Protein AF-A0A699WZM6-F1 (afdb_monomer_lite)

pLDDT: mean 79.19, std 12.18, range [50.19, 92.31]

Radius of gyration: 13.97 Å; chains: 1; bounding box: 26×34×26 Å

Secondary structure (DSSP, 8-state):
---SSHHHHTT-HHHHHHHHHHHHHHHHTT----PPPPTTS----------

Sequence (51 aa):
MEPKNVKEAMTDPGWIDSMQEELLRFKRLDVWVLVPAPDNISPLTLKWLFK

Foldseek 3Di:
DDDPDPVRLVPDPVSVVVVVVVVVVCVVVVVDDDDDDDPPDDPPPPPPPDD

Structure (mmCIF, N/CA/C/O backbone):
data_AF-A0A699WZM6-F1
#
_entry.id   AF-A0A699WZM6-F1
#
loop_
_atom_site.group_PDB
_atom_site.id
_atom_site.type_symbol
_atom_site.label_atom_id
_atom_site.label_alt_id
_atom_site.label_comp_id
_atom_site.label_asym_id
_atom_site.label_entity_id
_atom_site.label_seq_id
_atom_site.pdbx_PDB_ins_code
_atom_site.Cartn_x
_atom_site.Cartn_y
_atom_site.Cartn_z
_atom_site.occupancy
_atom_site.B_iso_or_equiv
_atom_site.auth_seq_id
_atom_site.auth_comp_id
_atom_site.auth_asym_id
_atom_site.auth_atom_id
_atom_site.pdbx_PDB_model_num
ATOM 1 N N . MET A 1 1 ? 10.814 15.362 -2.998 1.00 70.06 1 MET A N 1
ATOM 2 C CA . MET A 1 1 ? 10.675 15.298 -4.470 1.00 70.06 1 MET A CA 1
ATOM 3 C C . MET A 1 1 ? 9.631 14.236 -4.753 1.00 70.06 1 MET A C 1
ATOM 5 O O . MET A 1 1 ? 9.612 13.244 -4.034 1.00 70.06 1 MET A O 1
ATOM 9 N N . GLU A 1 2 ? 8.720 14.469 -5.690 1.00 78.81 2 GLU A N 1
ATOM 10 C CA . GLU A 1 2 ? 7.704 13.470 -6.030 1.00 78.81 2 GLU A CA 1
ATOM 11 C C . GLU A 1 2 ? 8.296 12.427 -6.998 1.00 78.81 2 GLU A C 1
ATOM 13 O O . GLU A 1 2 ? 8.921 12.822 -7.990 1.00 78.81 2 GLU A O 1
ATOM 18 N N . PRO A 1 3 ? 8.177 11.121 -6.706 1.00 82.31 3 PRO A N 1
ATOM 19 C CA . PRO A 1 3 ? 8.722 10.050 -7.511 1.00 82.31 3 PRO A CA 1
ATOM 20 C C . PRO A 1 3 ? 7.883 9.924 -8.771 1.00 82.31 3 PRO A C 1
ATOM 22 O O . PRO A 1 3 ? 6.654 9.948 -8.736 1.00 82.31 3 PRO A O 1
ATOM 25 N N . LYS A 1 4 ? 8.547 9.755 -9.911 1.00 85.69 4 LYS A N 1
ATOM 26 C CA . LYS A 1 4 ? 7.854 9.680 -11.204 1.00 85.69 4 LYS A CA 1
ATOM 27 C C . LYS A 1 4 ? 7.322 8.285 -11.497 1.00 85.69 4 LYS A C 1
ATOM 29 O O . LYS A 1 4 ? 6.554 8.094 -12.436 1.00 85.69 4 LYS A O 1
ATOM 34 N N . ASN A 1 5 ? 7.780 7.288 -10.746 1.00 86.19 5 ASN A N 1
ATOM 35 C CA . ASN A 1 5 ? 7.379 5.902 -10.905 1.00 86.19 5 ASN A CA 1
ATOM 36 C C . ASN A 1 5 ? 7.442 5.138 -9.576 1.00 86.19 5 ASN A C 1
ATOM 38 O O . ASN A 1 5 ? 8.102 5.543 -8.621 1.00 86.19 5 ASN A O 1
ATOM 42 N N . VAL A 1 6 ? 6.769 3.985 -9.552 1.00 84.44 6 VAL A N 1
ATOM 43 C CA . VAL A 1 6 ? 6.673 3.126 -8.363 1.00 84.44 6 VAL A CA 1
ATOM 44 C C . VAL A 1 6 ? 8.046 2.658 -7.883 1.00 84.44 6 VAL A C 1
ATOM 46 O O . VAL A 1 6 ? 8.269 2.579 -6.683 1.00 84.44 6 VAL A O 1
ATOM 49 N N . LYS A 1 7 ? 8.992 2.376 -8.788 1.00 88.69 7 LYS A N 1
ATOM 50 C CA . LYS A 1 7 ? 10.320 1.884 -8.392 1.00 88.69 7 LYS A CA 1
ATOM 51 C C . LYS A 1 7 ? 11.097 2.940 -7.608 1.00 88.69 7 LYS A C 1
ATOM 53 O O . LYS A 1 7 ? 11.678 2.604 -6.587 1.00 88.69 7 LYS A O 1
ATOM 58 N N . GLU A 1 8 ? 11.057 4.195 -8.053 1.00 87.19 8 GLU A N 1
ATOM 59 C CA . GLU A 1 8 ? 11.651 5.331 -7.337 1.00 87.19 8 GLU A CA 1
ATOM 60 C C . GLU A 1 8 ? 10.988 5.531 -5.972 1.00 87.19 8 GLU A C 1
ATOM 62 O O . GLU A 1 8 ? 11.683 5.616 -4.961 1.00 87.19 8 GLU A O 1
ATOM 67 N N . ALA A 1 9 ? 9.651 5.513 -5.929 1.00 87.12 9 ALA A N 1
ATOM 68 C CA . ALA A 1 9 ? 8.888 5.651 -4.689 1.00 87.12 9 ALA A CA 1
ATOM 69 C C . ALA A 1 9 ? 9.219 4.546 -3.672 1.00 87.12 9 ALA A C 1
ATOM 71 O O . ALA A 1 9 ? 9.325 4.809 -2.480 1.00 87.12 9 ALA A O 1
ATOM 72 N N . MET A 1 10 ? 9.430 3.313 -4.143 1.00 87.12 10 MET A N 1
ATOM 73 C CA . MET A 1 10 ? 9.792 2.164 -3.304 1.00 87.12 10 MET A CA 1
ATOM 74 C C . MET A 1 10 ? 11.241 2.190 -2.807 1.00 87.12 10 MET A C 1
ATOM 76 O O . MET A 1 10 ? 11.604 1.358 -1.982 1.00 87.12 10 MET A O 1
ATOM 80 N N . THR A 1 11 ? 12.078 3.093 -3.316 1.00 89.56 11 THR A N 1
ATOM 81 C CA . THR A 1 11 ? 13.459 3.276 -2.842 1.00 89.56 11 THR A CA 1
ATOM 82 C C . THR A 1 11 ? 13.638 4.528 -1.992 1.00 89.56 11 THR A C 1
ATOM 84 O O . THR A 1 11 ? 14.667 4.660 -1.335 1.00 89.56 11 THR A O 1
ATOM 87 N N . ASP A 1 12 ? 12.659 5.434 -1.995 1.00 90.00 12 ASP A N 1
ATOM 88 C CA . ASP A 1 12 ? 12.682 6.657 -1.200 1.00 90.00 12 ASP A CA 1
ATOM 89 C C . ASP A 1 12 ? 12.093 6.384 0.200 1.00 90.00 12 ASP A C 1
ATOM 91 O O . ASP A 1 12 ? 10.901 6.073 0.31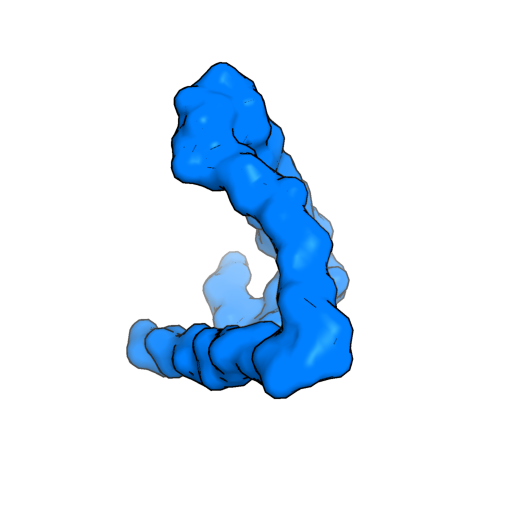6 1.00 90.00 12 ASP A O 1
ATOM 95 N N . PRO A 1 13 ? 12.895 6.509 1.276 1.00 89.38 13 PRO A N 1
ATOM 96 C CA . PRO A 1 13 ? 12.430 6.252 2.636 1.00 89.38 13 PRO A CA 1
ATOM 97 C C . PRO A 1 13 ? 11.253 7.137 3.056 1.00 89.38 13 PRO A C 1
ATOM 99 O O . PRO A 1 13 ? 10.326 6.652 3.694 1.00 89.38 13 PRO A O 1
ATOM 102 N N . GLY A 1 14 ? 11.233 8.410 2.649 1.00 91.06 14 GLY A N 1
ATOM 103 C CA . GLY A 1 14 ? 10.156 9.331 3.012 1.00 91.06 14 GLY A CA 1
ATOM 104 C C . GLY A 1 14 ? 8.821 8.945 2.378 1.00 91.06 14 GLY A C 1
ATOM 105 O O . GLY A 1 14 ? 7.767 9.114 2.994 1.00 91.06 14 GLY A O 1
ATOM 106 N N . TRP A 1 15 ? 8.855 8.377 1.171 1.00 89.44 15 TRP A N 1
ATOM 107 C CA . TRP A 1 15 ? 7.662 7.844 0.510 1.00 89.44 15 TRP A CA 1
ATOM 108 C C . TRP A 1 15 ? 7.184 6.540 1.126 1.00 89.44 15 TRP A C 1
ATOM 110 O O . TRP A 1 15 ? 5.979 6.376 1.320 1.00 89.44 15 TRP A O 1
ATOM 120 N N . ILE A 1 16 ? 8.104 5.640 1.473 1.00 89.62 16 ILE A N 1
ATOM 121 C CA . ILE A 1 16 ? 7.769 4.405 2.186 1.00 89.62 16 ILE A CA 1
ATOM 122 C C . ILE A 1 16 ? 7.081 4.737 3.510 1.00 89.62 16 ILE A C 1
ATOM 124 O O . ILE A 1 16 ? 5.990 4.226 3.767 1.00 89.62 16 ILE A O 1
ATOM 128 N N . ASP A 1 17 ? 7.678 5.620 4.310 1.00 92.31 17 ASP A N 1
ATOM 129 C CA . ASP A 1 17 ? 7.145 6.012 5.614 1.00 92.31 17 ASP A CA 1
ATOM 130 C C . ASP A 1 17 ? 5.762 6.664 5.466 1.00 92.31 17 ASP A C 1
ATOM 132 O O . ASP A 1 17 ? 4.817 6.293 6.164 1.00 92.31 17 ASP A O 1
ATOM 136 N N . SER A 1 18 ? 5.596 7.555 4.482 1.00 89.62 18 SER A N 1
ATOM 137 C CA . SER A 1 18 ? 4.309 8.207 4.202 1.00 89.62 18 SER A CA 1
ATOM 138 C C . SER A 1 18 ? 3.214 7.205 3.807 1.00 89.62 18 SER A C 1
ATOM 140 O O . SER A 1 18 ? 2.102 7.258 4.335 1.00 89.62 18 SER A O 1
ATOM 142 N N . MET A 1 19 ? 3.520 6.248 2.924 1.00 89.62 19 MET A N 1
ATOM 143 C CA . MET A 1 19 ? 2.578 5.194 2.525 1.00 89.62 19 MET A CA 1
ATOM 144 C C . MET A 1 19 ? 2.230 4.264 3.692 1.00 89.62 19 MET A C 1
ATOM 146 O O . MET A 1 19 ? 1.084 3.831 3.823 1.00 89.62 19 MET A O 1
A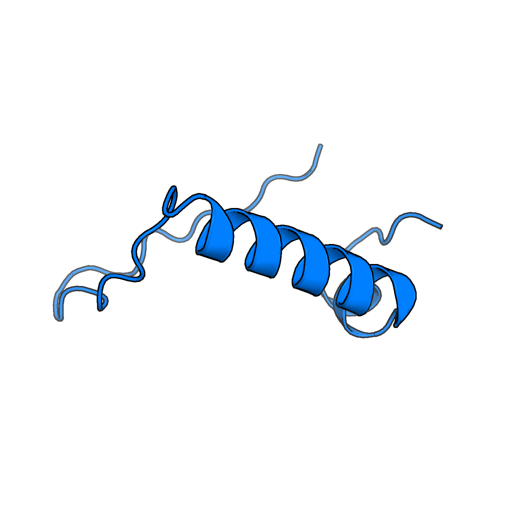TOM 150 N N . GLN A 1 20 ? 3.190 3.963 4.568 1.00 90.06 20 GLN A N 1
ATOM 151 C CA . GLN A 1 20 ? 2.945 3.162 5.767 1.00 90.06 20 GLN A CA 1
ATOM 152 C C . GLN A 1 20 ? 2.039 3.882 6.770 1.00 90.06 20 GLN A C 1
ATOM 154 O O . GLN A 1 20 ? 1.127 3.253 7.315 1.00 90.06 20 GLN A O 1
ATOM 159 N N . GLU A 1 21 ? 2.236 5.183 6.997 1.00 91.44 21 GLU A N 1
ATOM 160 C CA . GLU A 1 21 ? 1.345 5.978 7.847 1.00 91.44 21 GLU A CA 1
ATOM 161 C C . GLU A 1 21 ? -0.084 6.023 7.300 1.00 91.44 21 GLU A C 1
ATOM 163 O O . GLU A 1 21 ? -1.046 5.872 8.059 1.00 91.44 21 GLU A O 1
ATOM 168 N N . GLU A 1 22 ? -0.242 6.202 5.990 1.00 89.75 22 GLU A N 1
ATOM 169 C CA . GLU A 1 22 ? -1.551 6.231 5.33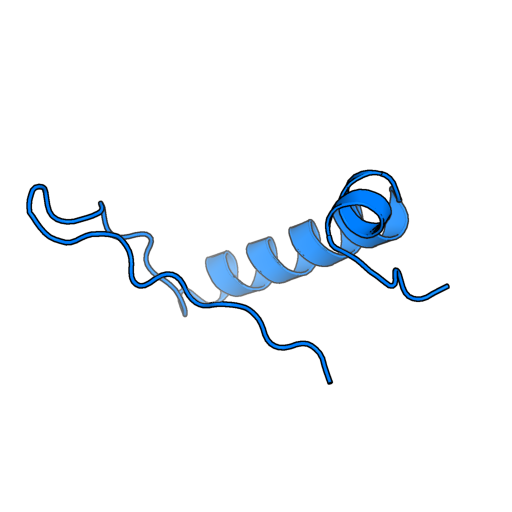9 1.00 89.75 22 GLU A CA 1
ATOM 170 C C . GLU A 1 22 ? -2.263 4.872 5.440 1.00 89.75 22 GLU A C 1
ATOM 172 O O . GLU A 1 22 ? -3.410 4.801 5.889 1.00 89.75 22 GLU A O 1
ATOM 177 N N . LEU A 1 23 ? -1.554 3.771 5.162 1.00 89.38 23 LEU A N 1
ATOM 178 C CA . LEU A 1 23 ? -2.060 2.410 5.375 1.00 89.38 23 LEU A CA 1
ATOM 179 C C . LEU A 1 23 ? -2.462 2.162 6.834 1.00 89.38 23 LEU A C 1
ATOM 181 O O . LEU A 1 23 ? -3.478 1.515 7.102 1.00 89.38 23 LEU A O 1
ATOM 185 N N . LEU A 1 24 ? -1.690 2.675 7.795 1.00 89.44 24 LEU A N 1
ATOM 186 C CA . LEU A 1 24 ? -2.017 2.563 9.213 1.00 89.44 24 LEU A CA 1
ATOM 187 C C . LEU A 1 24 ? -3.293 3.341 9.560 1.00 89.44 24 LEU A C 1
ATOM 189 O O . LEU A 1 24 ? -4.107 2.846 10.341 1.00 89.44 24 LEU A O 1
ATOM 193 N N . ARG A 1 25 ? -3.507 4.524 8.972 1.00 88.31 25 ARG A N 1
ATOM 194 C CA . ARG A 1 25 ? -4.760 5.281 9.130 1.00 88.31 25 ARG A CA 1
ATOM 195 C C . ARG A 1 25 ? -5.945 4.516 8.556 1.00 88.31 25 ARG A C 1
ATOM 197 O O . ARG A 1 25 ? -6.963 4.432 9.236 1.00 88.31 25 ARG A O 1
ATOM 204 N N . PHE A 1 26 ? -5.807 3.895 7.385 1.00 86.50 26 PHE A N 1
ATOM 205 C CA . PHE A 1 26 ? -6.875 3.068 6.816 1.00 86.50 26 PHE A CA 1
ATOM 206 C C . PHE A 1 26 ? -7.245 1.889 7.716 1.00 86.50 26 PHE A C 1
ATOM 208 O O . PHE A 1 26 ? -8.430 1.655 7.946 1.00 86.50 26 PHE A O 1
ATOM 215 N N . LYS A 1 27 ? -6.251 1.208 8.300 1.00 84.06 27 LYS A N 1
ATOM 216 C CA . LYS A 1 27 ? -6.489 0.137 9.281 1.00 84.06 27 LYS A CA 1
ATOM 217 C C . LYS A 1 27 ? -7.173 0.645 10.550 1.00 84.06 27 LYS A C 1
ATOM 219 O O . LYS A 1 27 ? -8.057 -0.021 11.067 1.00 84.06 27 LYS A O 1
ATOM 224 N N . ARG A 1 28 ? -6.774 1.815 11.063 1.00 88.44 28 ARG A N 1
ATOM 225 C CA . ARG A 1 28 ? -7.384 2.414 12.267 1.00 88.44 28 ARG A CA 1
ATOM 226 C C . ARG A 1 28 ? -8.825 2.860 12.045 1.00 88.44 28 ARG A C 1
ATOM 228 O O . ARG A 1 28 ? -9.613 2.815 12.979 1.00 88.44 28 ARG A O 1
ATOM 235 N N . LEU A 1 29 ? -9.138 3.324 10.840 1.00 88.06 29 LEU A N 1
ATOM 236 C CA . LEU A 1 29 ? -10.476 3.770 10.463 1.00 88.06 29 LEU A CA 1
ATOM 237 C C . LEU A 1 29 ? -11.384 2.614 10.010 1.00 88.06 29 LEU A C 1
ATOM 239 O O . LEU A 1 29 ? -12.551 2.864 9.733 1.00 88.06 29 LEU A O 1
ATOM 243 N N . ASP A 1 30 ? -10.852 1.388 9.919 1.00 82.44 30 ASP A N 1
ATOM 244 C CA . ASP A 1 30 ? -11.541 0.179 9.437 1.00 82.44 30 ASP A CA 1
ATOM 245 C C . ASP A 1 30 ? -12.264 0.376 8.091 1.00 82.44 30 ASP A C 1
ATOM 247 O O . ASP A 1 30 ? -13.291 -0.222 7.786 1.00 82.44 30 ASP A O 1
ATOM 251 N N . VAL A 1 31 ? -11.723 1.269 7.261 1.00 81.69 31 VAL A N 1
ATOM 252 C CA . VAL A 1 31 ? -12.335 1.636 5.978 1.00 81.69 31 VAL A CA 1
ATOM 253 C C . VAL A 1 31 ? -12.067 0.594 4.891 1.00 81.69 31 VAL A C 1
ATOM 255 O O . VAL A 1 31 ? -12.735 0.605 3.860 1.00 81.69 31 VAL A O 1
ATOM 258 N N . TRP A 1 32 ? -11.056 -0.260 5.074 1.00 81.62 32 TRP A N 1
ATOM 259 C CA . TRP A 1 32 ? -10.598 -1.227 4.076 1.00 81.62 32 TRP A CA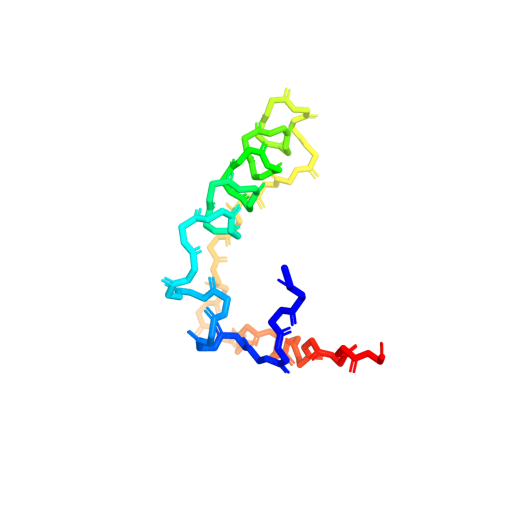 1
ATOM 260 C C . TRP A 1 32 ? -10.398 -2.596 4.726 1.00 81.62 32 TRP A C 1
ATOM 262 O O . TRP A 1 32 ? -9.589 -2.744 5.642 1.00 81.62 32 TRP A O 1
ATOM 272 N N . VAL A 1 33 ? -11.075 -3.612 4.189 1.00 76.75 33 VAL A N 1
ATOM 273 C CA . VAL A 1 33 ? -10.880 -5.017 4.567 1.00 76.75 33 VAL A CA 1
ATOM 274 C C . VAL A 1 33 ? -10.041 -5.698 3.493 1.00 76.75 33 VAL A C 1
ATOM 276 O O . VAL A 1 33 ? -10.384 -5.668 2.310 1.00 76.75 33 VAL A O 1
ATOM 279 N N . LEU A 1 34 ? -8.936 -6.329 3.898 1.00 75.12 34 LEU A N 1
ATOM 280 C CA . LEU A 1 34 ? -8.153 -7.170 2.999 1.00 75.12 34 LEU A CA 1
ATOM 281 C C . LEU A 1 34 ? -8.934 -8.464 2.744 1.00 75.12 34 LEU A C 1
ATOM 283 O O . LEU A 1 34 ? -9.034 -9.313 3.627 1.00 75.12 34 LEU A O 1
ATOM 287 N N . VAL A 1 35 ? -9.487 -8.608 1.543 1.00 79.31 35 VAL A N 1
ATOM 288 C CA . VAL A 1 35 ? -10.155 -9.841 1.115 1.00 79.31 35 VAL A CA 1
ATOM 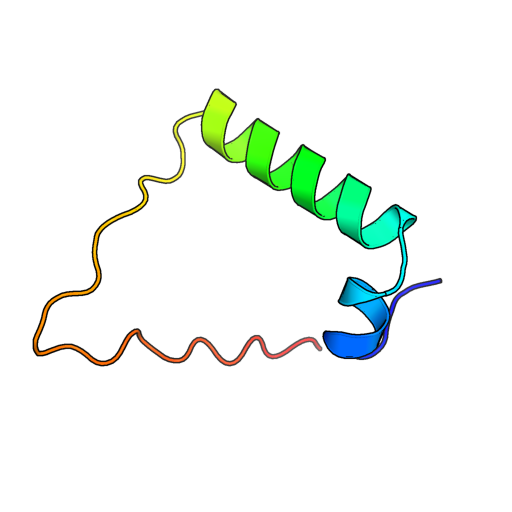289 C C . VAL A 1 35 ? -9.184 -10.705 0.305 1.00 79.31 35 VAL A C 1
ATOM 291 O O . VAL A 1 35 ? -8.438 -10.164 -0.517 1.00 79.31 35 VAL A O 1
ATOM 294 N N . PRO A 1 36 ? -9.146 -12.033 0.527 1.00 77.19 36 PRO A N 1
ATOM 295 C CA . PRO A 1 36 ? -8.354 -12.921 -0.312 1.00 77.19 36 PRO A CA 1
ATOM 296 C C . PRO A 1 36 ? -8.843 -12.830 -1.760 1.00 77.19 36 PRO A C 1
ATOM 298 O O . PRO A 1 36 ? -10.042 -12.699 -2.020 1.00 77.19 36 PRO A O 1
ATOM 301 N N . ALA A 1 37 ? -7.902 -12.882 -2.702 1.00 75.88 37 ALA A N 1
ATOM 302 C CA . ALA A 1 37 ? -8.245 -12.917 -4.114 1.00 75.88 37 ALA A CA 1
ATOM 303 C C . ALA A 1 37 ? -9.057 -14.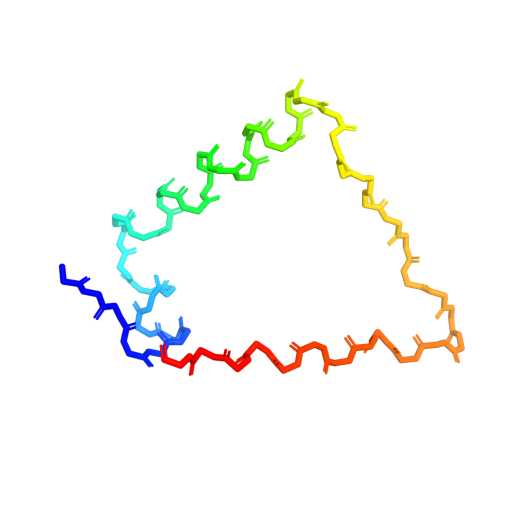196 -4.403 1.00 75.88 37 ALA A C 1
ATOM 305 O O . ALA A 1 37 ? -8.636 -15.272 -3.977 1.00 75.88 37 ALA A O 1
ATOM 306 N N . PRO A 1 38 ? -10.202 -14.111 -5.100 1.00 79.94 38 PRO A N 1
ATOM 307 C CA . PRO A 1 38 ? -10.954 -15.296 -5.492 1.00 79.94 38 PRO A CA 1
ATOM 308 C C . PRO A 1 38 ? -10.120 -16.153 -6.449 1.00 79.94 38 PRO A C 1
ATOM 310 O O . PRO A 1 38 ? -9.553 -15.617 -7.400 1.00 79.94 38 PRO A O 1
ATOM 313 N N . ASP A 1 39 ? -10.105 -17.472 -6.249 1.00 76.06 39 ASP A N 1
ATOM 314 C CA . ASP A 1 39 ? -9.223 -18.413 -6.967 1.00 76.06 39 ASP A CA 1
ATOM 315 C C . ASP A 1 39 ? -9.343 -18.362 -8.505 1.00 76.06 39 ASP A C 1
ATOM 317 O O . ASP A 1 39 ? -8.415 -18.739 -9.217 1.00 76.06 39 ASP A O 1
ATOM 321 N N . ASN A 1 40 ? -10.460 -17.845 -9.028 1.00 71.38 40 ASN A N 1
ATOM 322 C CA . ASN A 1 40 ? -10.751 -17.739 -10.462 1.00 71.38 40 ASN A CA 1
ATOM 323 C C . ASN A 1 40 ? -10.903 -16.297 -10.975 1.00 71.38 40 ASN A C 1
ATOM 325 O O . ASN A 1 40 ? -11.340 -16.092 -12.108 1.00 71.38 40 ASN A O 1
ATOM 329 N N . ILE A 1 41 ? -10.573 -15.288 -10.166 1.00 68.56 41 ILE A N 1
ATOM 330 C CA . ILE A 1 41 ? -10.630 -13.885 -10.580 1.00 68.56 41 ILE A CA 1
ATOM 331 C C . ILE A 1 41 ? -9.212 -13.338 -10.546 1.00 68.56 41 ILE A C 1
ATOM 333 O O . ILE A 1 41 ? -8.614 -13.183 -9.484 1.00 68.56 41 ILE A O 1
ATOM 337 N N . SER A 1 42 ? -8.671 -13.015 -11.723 1.00 69.56 42 SER A N 1
ATOM 338 C CA . SER A 1 42 ? -7.460 -12.202 -11.790 1.00 69.56 42 SER A CA 1
ATOM 339 C C . SER A 1 42 ? -7.733 -10.917 -11.009 1.00 69.56 42 SER A C 1
ATOM 341 O O . SER A 1 42 ? -8.705 -10.233 -11.351 1.00 69.56 42 SER A O 1
ATOM 343 N N . PRO A 1 43 ? -6.935 -10.581 -9.975 1.00 62.72 43 PRO A N 1
ATOM 344 C CA . PRO A 1 43 ? -7.070 -9.309 -9.285 1.00 62.72 43 PRO A CA 1
ATOM 345 C C . PRO A 1 43 ? -7.146 -8.232 -10.354 1.00 62.72 43 PRO A C 1
ATOM 347 O O . PRO A 1 43 ? -6.273 -8.192 -11.230 1.00 62.72 43 PRO A O 1
ATOM 350 N N . LEU A 1 44 ? -8.234 -7.452 -10.348 1.00 64.06 44 LEU A N 1
ATOM 351 C CA . LEU A 1 44 ? -8.445 -6.402 -11.332 1.00 64.06 44 LEU A CA 1
ATOM 352 C C . LEU A 1 44 ? -7.151 -5.596 -11.342 1.00 64.06 44 LEU A C 1
ATOM 354 O O . LEU A 1 44 ? -6.773 -5.032 -10.314 1.00 64.06 44 LEU A O 1
ATOM 358 N N . THR A 1 45 ? -6.408 -5.646 -12.447 1.00 56.03 45 THR A N 1
ATOM 359 C CA . THR A 1 45 ? -5.123 -4.965 -12.547 1.00 56.03 45 THR A CA 1
ATOM 360 C C . THR A 1 45 ? -5.475 -3.491 -12.627 1.00 56.03 45 THR A C 1
ATOM 362 O O . THR A 1 45 ? -5.651 -2.934 -13.708 1.00 56.03 45 THR A O 1
ATOM 365 N N . LEU A 1 46 ? -5.683 -2.872 -11.465 1.00 56.81 46 LEU A N 1
ATOM 366 C CA . LEU A 1 46 ? -5.805 -1.440 -11.304 1.00 56.81 46 LEU A CA 1
ATOM 367 C C . LEU A 1 46 ? -4.454 -0.889 -11.741 1.00 56.81 46 LEU A C 1
ATOM 369 O O . LEU A 1 46 ? -3.503 -0.789 -10.968 1.00 56.81 46 LEU A O 1
ATOM 373 N N . LYS A 1 47 ? -4.346 -0.612 -13.042 1.00 57.47 47 LYS A N 1
ATOM 374 C CA . LYS A 1 47 ? -3.314 0.258 -13.571 1.00 57.47 47 LYS A CA 1
ATOM 375 C C . LYS A 1 47 ? -3.597 1.605 -12.940 1.00 57.47 47 LYS A C 1
ATOM 377 O O . LYS A 1 47 ? -4.491 2.322 -13.381 1.00 57.47 47 LYS A O 1
ATOM 382 N N . TRP A 1 48 ? -2.867 1.900 -11.874 1.00 56.56 48 TRP A N 1
ATOM 383 C CA . TRP A 1 48 ? -2.779 3.237 -11.325 1.00 56.56 48 TRP A CA 1
ATOM 384 C C . TRP A 1 48 ? -2.277 4.144 -12.447 1.00 56.56 48 TRP A C 1
ATOM 386 O O . TRP A 1 48 ? -1.096 4.150 -12.788 1.00 56.56 48 TRP A O 1
ATOM 396 N N . LEU A 1 49 ? -3.211 4.834 -13.097 1.00 50.19 49 LEU A N 1
ATOM 397 C CA . LEU A 1 49 ? -2.903 5.921 -14.007 1.00 50.19 49 LEU A CA 1
ATOM 398 C C . LEU A 1 49 ? -2.647 7.134 -13.127 1.00 50.19 49 LEU A C 1
ATOM 400 O O . LEU A 1 49 ? -3.577 7.807 -12.690 1.00 50.19 49 LEU A O 1
ATOM 404 N N . PHE A 1 50 ? -1.375 7.359 -12.829 1.00 51.31 50 PHE A N 1
ATOM 405 C CA . PHE A 1 50 ? -0.926 8.626 -12.283 1.00 51.31 50 PHE A CA 1
ATOM 406 C C . PHE A 1 50 ? -0.967 9.653 -13.423 1.00 51.31 50 PHE A C 1
ATOM 408 O O . PHE A 1 50 ? -0.393 9.396 -14.486 1.00 51.31 50 PHE A O 1
ATOM 415 N N . LYS A 1 51 ? -1.710 10.748 -13.250 1.00 54.59 51 LYS A N 1
ATOM 416 C CA . LYS A 1 51 ? -1.731 11.875 -14.190 1.00 54.59 51 LYS A CA 1
ATOM 417 C C . LYS A 1 51 ? -0.851 12.989 -13.656 1.00 54.59 51 LYS A C 1
ATOM 419 O O . LYS A 1 51 ? -0.983 13.270 -12.449 1.00 54.59 51 LYS A O 1
#

Organism: Tanacetum cinerariifolium (NCBI:txid118510)